Protein AF-A0A352AK35-F1 (afdb_monomer)

Foldseek 3Di:
DDPVVVVVLLVLLVLLVVLLVVVVWDWADDPPFSWIWIDDPHDIWIFHADDPPVRDTAIPDPDPDPVRVVSVVSSVVSVVVVVVVCVVPPPDDDPVVQLQFQKWKWKADPVRDIDTDDTHNDNVVSVVVVVVVCVVCVVIDIDIDGHNRPD

pLDDT: mean 83.66, std 13.96, range [41.22, 95.62]

Mean predicted aligned error: 14.72 Å

Secondary structure (DSSP, 8-state):
--HHHHHHHHHHHHHHHHHHHHTT-EEEEPTTSSEEEEEETTEEEEEEEE-TTT-EEEEES----HHHHHHHHHHHHHHHHHHHHHHHT-SS---TTGGG--EEEEEE-TTS-EEEEEEESSHHHHHHHHHHHHHH-TTSEEEEEE-SS--

Sequence (151 aa):
MKHSHWLRLTQEGENLCLVLREQGYQCFKQVRRLSWKVSKHGDSYLLTYLPAPISSWTVLPNNASPAREQILSLVSNALKKEELGTLRSSSAIQPRDELTRPWVIVRLLSDARRYTVARFYNRQDAHDHKRVLSRFMPAAEFEVVFDPWGD

Nearest PDB structures (foldseek):
  1hqz-assembly7_7  TM=4.402E-01  e=2.268E+00  Saccharomyces cerevisiae
  7lgm-assembly1_B  TM=2.779E-01  e=3.035E+00  Acinetobacter baylyi ADP1
  7lgn-assembly1_A  TM=2.992E-01  e=4.563E+00  Tatumella morbirosei
  2aoa-assembly3_B  TM=3.887E-01  e=4.837E+00  Homo sapiens

Solvent-accessible surface area (backbone atoms only — not comparable to full-atom values): 8790 Å² total; per-residue (Å²): 133,58,69,70,59,53,52,51,52,46,51,53,52,50,52,50,40,51,59,40,39,77,72,65,34,46,68,45,79,43,85,99,49,68,34,29,43,37,33,47,99,86,48,73,35,36,42,32,62,42,62,83,91,72,63,40,78,47,64,36,75,90,61,95,44,71,71,53,52,49,52,51,52,52,47,54,50,50,53,52,48,51,55,53,47,55,64,72,50,67,76,86,71,70,62,76,70,53,59,64,18,27,24,30,35,33,36,58,45,99,80,83,46,69,48,80,75,49,69,22,72,47,66,64,63,41,52,57,49,46,55,53,49,41,69,78,36,71,90,53,49,74,47,82,43,84,46,63,75,68,134

Radius of gyration: 22.18 Å; Cα contacts (8 Å, |Δi|>4): 189; chains: 1; bounding box: 50×25×59 Å

Structure (mmCIF, N/CA/C/O backbone):
data_AF-A0A352AK35-F1
#
_entry.id   AF-A0A352AK35-F1
#
loop_
_atom_site.group_PDB
_atom_site.id
_atom_site.type_symbol
_atom_site.label_atom_id
_atom_site.label_alt_id
_atom_site.label_comp_id
_atom_site.label_asym_id
_atom_site.label_entity_id
_atom_site.label_seq_id
_atom_site.pdbx_PDB_ins_code
_atom_site.Cartn_x
_atom_site.Cartn_y
_atom_site.Cartn_z
_atom_site.occupancy
_atom_site.B_iso_or_equiv
_atom_site.auth_seq_id
_atom_site.auth_comp_id
_atom_site.auth_asym_id
_atom_site.auth_atom_id
_atom_site.pdbx_PDB_model_num
ATOM 1 N N . MET A 1 1 ? 11.165 -3.567 6.710 1.00 71.19 1 MET A N 1
ATOM 2 C CA . MET A 1 1 ? 10.360 -2.786 5.739 1.00 71.19 1 MET A CA 1
ATOM 3 C C . MET A 1 1 ? 11.177 -1.569 5.313 1.00 71.19 1 MET A C 1
ATOM 5 O O . MET A 1 1 ? 11.764 -0.950 6.189 1.00 71.19 1 MET A O 1
ATOM 9 N N . LYS A 1 2 ? 11.272 -1.248 4.012 1.00 81.69 2 LYS A N 1
ATOM 10 C CA . LYS A 1 2 ? 11.992 -0.046 3.534 1.00 81.69 2 LYS A CA 1
ATOM 11 C C . LYS A 1 2 ? 11.283 1.237 4.007 1.00 81.69 2 LYS A C 1
ATOM 13 O O . LYS A 1 2 ? 10.058 1.243 4.107 1.00 81.69 2 LYS A O 1
ATOM 18 N N . HIS A 1 3 ? 12.025 2.321 4.252 1.00 75.44 3 HIS A N 1
ATOM 19 C CA . HIS A 1 3 ? 11.460 3.596 4.725 1.00 75.44 3 HIS A CA 1
ATOM 20 C C . HIS A 1 3 ? 10.433 4.196 3.748 1.00 75.44 3 HIS A 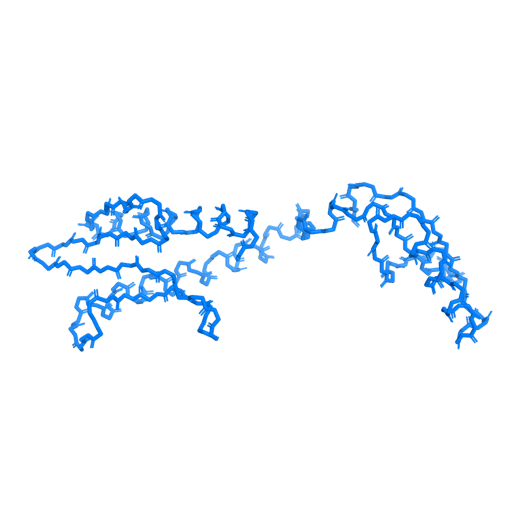C 1
ATOM 22 O O . HIS A 1 3 ? 9.349 4.596 4.162 1.00 75.44 3 HIS A O 1
ATOM 28 N N . SER A 1 4 ? 10.720 4.159 2.443 1.00 75.19 4 SER A N 1
ATOM 29 C CA . SER A 1 4 ? 9.786 4.592 1.392 1.00 75.19 4 SER A CA 1
ATOM 30 C C . SER A 1 4 ? 8.465 3.818 1.421 1.00 75.19 4 SER A C 1
ATOM 32 O O . SER A 1 4 ? 7.393 4.404 1.301 1.00 75.19 4 SER A O 1
ATOM 34 N N . HIS A 1 5 ? 8.534 2.505 1.648 1.00 81.31 5 HIS A N 1
ATOM 35 C CA . HIS A 1 5 ? 7.355 1.654 1.773 1.00 81.31 5 HIS A CA 1
ATOM 36 C C . HIS A 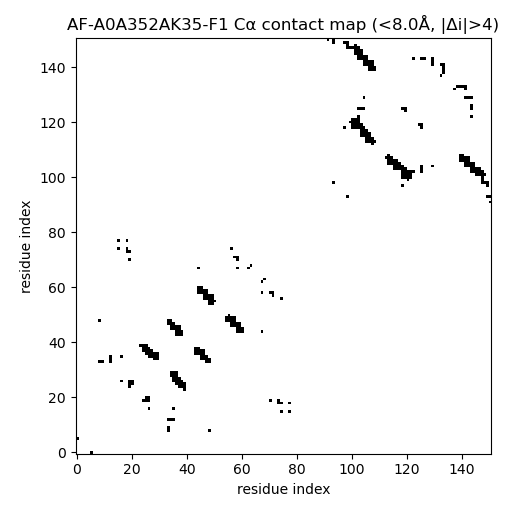1 5 ? 6.526 2.006 3.014 1.00 81.31 5 HIS A C 1
ATOM 38 O O . HIS A 1 5 ? 5.302 2.046 2.947 1.00 81.31 5 HIS A O 1
ATOM 44 N N . TRP A 1 6 ? 7.185 2.311 4.133 1.00 84.19 6 TRP A N 1
ATOM 45 C CA . TRP A 1 6 ? 6.509 2.751 5.352 1.00 84.19 6 TRP A CA 1
ATOM 46 C C . TRP A 1 6 ? 5.790 4.095 5.166 1.00 84.19 6 TRP A C 1
ATOM 48 O O . TRP A 1 6 ? 4.651 4.239 5.606 1.00 84.19 6 TRP A O 1
ATOM 58 N N . LEU A 1 7 ? 6.408 5.058 4.472 1.00 84.81 7 LEU A N 1
ATOM 59 C CA . LEU A 1 7 ? 5.772 6.341 4.145 1.00 84.81 7 LEU A CA 1
ATOM 60 C C . LEU A 1 7 ? 4.548 6.156 3.240 1.00 84.81 7 LEU A C 1
ATOM 62 O O . LEU A 1 7 ? 3.499 6.727 3.523 1.00 84.81 7 LEU A O 1
ATOM 66 N N . ARG A 1 8 ? 4.658 5.311 2.204 1.00 86.38 8 ARG A N 1
ATOM 67 C CA . ARG A 1 8 ? 3.538 4.980 1.308 1.00 86.38 8 ARG A CA 1
ATOM 68 C C . ARG A 1 8 ? 2.353 4.412 2.084 1.00 86.38 8 ARG A C 1
ATOM 70 O O . ARG A 1 8 ? 1.256 4.943 1.985 1.00 86.38 8 ARG A O 1
ATOM 77 N N . LEU A 1 9 ? 2.591 3.388 2.905 1.00 88.75 9 LEU A N 1
ATOM 78 C CA . LEU A 1 9 ? 1.544 2.784 3.735 1.00 88.75 9 LEU A CA 1
ATOM 79 C C . LEU A 1 9 ? 0.989 3.761 4.771 1.00 88.75 9 LE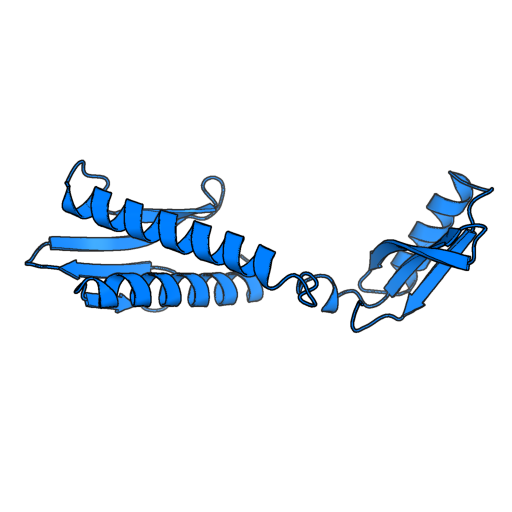U A C 1
ATOM 81 O O . LEU A 1 9 ? -0.176 3.691 5.139 1.00 88.75 9 LEU A O 1
ATOM 85 N N . THR A 1 10 ? 1.808 4.694 5.251 1.00 88.81 10 THR A N 1
ATOM 86 C CA . THR A 1 10 ? 1.313 5.742 6.141 1.00 88.81 10 THR A CA 1
ATOM 87 C C . THR A 1 10 ? 0.301 6.626 5.419 1.00 88.81 10 THR A C 1
ATOM 89 O O . THR A 1 10 ? -0.764 6.874 5.974 1.00 88.81 10 THR A O 1
ATOM 92 N N . GLN A 1 11 ? 0.604 7.056 4.192 1.00 87.88 11 GLN A N 1
ATOM 93 C CA . GLN A 1 11 ? -0.316 7.853 3.379 1.00 87.88 11 GLN A CA 1
ATOM 94 C C . GLN A 1 11 ? -1.593 7.077 3.031 1.00 87.88 11 GLN A C 1
ATOM 96 O O . GLN A 1 11 ? -2.687 7.609 3.180 1.00 87.88 11 GLN A O 1
ATOM 101 N N . GLU A 1 12 ? -1.455 5.812 2.634 1.00 90.06 12 GLU A N 1
ATOM 102 C CA . GLU A 1 12 ? -2.577 4.916 2.329 1.00 90.06 12 GLU A CA 1
ATOM 103 C C . GLU A 1 12 ? -3.517 4.775 3.542 1.00 90.06 12 GLU A C 1
ATOM 105 O O . GLU A 1 12 ? -4.726 4.959 3.427 1.00 90.06 12 GLU A O 1
ATOM 110 N N . GLY A 1 13 ? -2.967 4.571 4.745 1.00 91.12 13 GLY A N 1
ATOM 111 C CA . GLY A 1 13 ? -3.750 4.511 5.984 1.00 91.12 13 GLY A CA 1
ATOM 112 C C . GLY A 1 13 ? -4.467 5.821 6.337 1.00 91.12 13 GLY A C 1
ATOM 113 O O . GLY A 1 13 ? -5.605 5.787 6.811 1.00 91.12 13 GLY A O 1
ATOM 114 N N . GLU A 1 14 ? -3.849 6.981 6.080 1.00 91.69 14 GLU A N 1
ATOM 115 C CA . GLU A 1 14 ? -4.517 8.282 6.247 1.00 91.69 14 GLU A CA 1
ATOM 116 C C . GLU A 1 14 ? -5.670 8.462 5.248 1.00 91.69 14 GLU A C 1
ATOM 118 O O . GLU A 1 14 ? -6.746 8.914 5.644 1.00 91.69 14 GLU A O 1
ATOM 123 N N . ASN A 1 15 ? -5.490 8.059 3.985 1.00 91.56 15 ASN A N 1
ATOM 124 C CA . ASN A 1 15 ? -6.538 8.115 2.962 1.00 91.56 15 ASN A CA 1
ATOM 125 C C . ASN A 1 15 ? -7.736 7.234 3.347 1.00 91.56 15 ASN A C 1
ATOM 127 O O . ASN A 1 15 ? -8.883 7.680 3.286 1.00 91.56 15 ASN A O 1
ATOM 131 N N . LEU A 1 16 ? -7.481 6.016 3.837 1.00 93.06 16 LEU A N 1
ATOM 132 C CA . LEU A 1 16 ? -8.529 5.147 4.377 1.00 93.06 16 L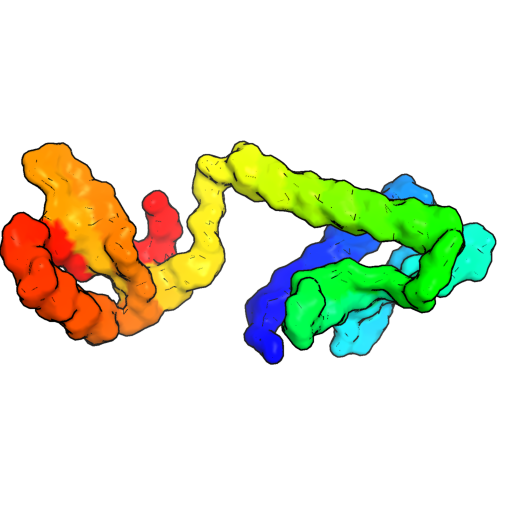EU A CA 1
ATOM 133 C C . LEU A 1 16 ? -9.275 5.813 5.541 1.00 93.06 16 LEU A C 1
ATOM 135 O O . LEU A 1 16 ? -10.501 5.743 5.619 1.00 93.06 16 LEU A O 1
ATOM 139 N N . CYS A 1 17 ? -8.560 6.506 6.429 1.00 93.12 17 CYS A N 1
ATOM 140 C CA . CYS A 1 17 ? -9.186 7.244 7.522 1.00 93.12 17 CYS A CA 1
ATOM 141 C C . CYS A 1 17 ? -10.034 8.427 7.039 1.00 93.12 17 CYS A C 1
ATOM 143 O O . CYS A 1 17 ? -11.041 8.725 7.673 1.00 93.12 17 CYS A O 1
ATOM 145 N N . LEU A 1 18 ? -9.672 9.097 5.941 1.00 92.88 18 LEU A N 1
ATOM 146 C CA . LEU A 1 18 ? -10.513 10.144 5.348 1.00 92.88 18 LEU A CA 1
ATOM 147 C C . LEU A 1 18 ? -11.848 9.571 4.864 1.00 92.88 18 LEU A C 1
ATOM 149 O O . LEU A 1 18 ? -12.893 10.081 5.260 1.00 92.88 18 LEU A O 1
ATOM 153 N N . VAL A 1 19 ? -11.820 8.457 4.126 1.00 93.50 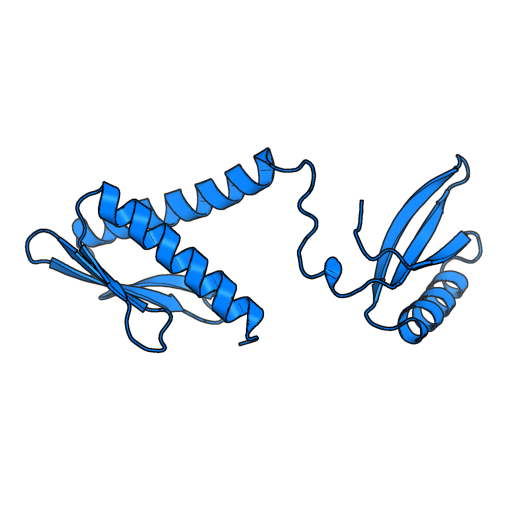19 VAL A N 1
ATOM 154 C CA . VAL A 1 19 ? -13.038 7.765 3.665 1.00 93.50 19 VAL A CA 1
ATOM 155 C C . VAL A 1 19 ? -13.913 7.341 4.847 1.00 93.50 19 VAL A C 1
ATOM 157 O O . VAL A 1 19 ? -15.131 7.502 4.829 1.00 93.50 19 VAL A O 1
ATOM 160 N N . LEU A 1 20 ? -13.306 6.826 5.916 1.00 93.06 20 LEU A N 1
ATOM 161 C CA . LEU A 1 20 ? -14.045 6.451 7.120 1.00 93.06 20 LEU A CA 1
ATOM 162 C C . LEU A 1 20 ? -14.636 7.679 7.834 1.00 93.06 20 LEU A C 1
ATOM 164 O O . LEU A 1 20 ? -15.779 7.633 8.286 1.00 93.06 20 LEU A O 1
ATOM 168 N N . ARG A 1 21 ? -13.922 8.806 7.895 1.00 93.69 21 ARG A N 1
ATOM 169 C CA . ARG A 1 21 ? -14.448 10.052 8.479 1.00 93.69 21 ARG A CA 1
ATOM 170 C C . ARG A 1 21 ? -15.642 10.607 7.708 1.00 93.69 21 ARG A C 1
ATOM 172 O O . ARG A 1 21 ? -16.592 11.050 8.346 1.00 93.69 21 ARG A O 1
ATOM 179 N N . GLU A 1 22 ? -15.646 10.519 6.378 1.00 92.94 22 GLU A N 1
ATOM 180 C CA . GLU A 1 22 ? -16.810 10.886 5.550 1.00 92.94 22 GLU A CA 1
ATOM 181 C C . GLU A 1 22 ? -18.055 10.065 5.914 1.00 92.94 22 GLU A C 1
ATOM 183 O O . GLU A 1 22 ? -19.174 10.567 5.887 1.00 92.94 22 GLU A O 1
ATOM 188 N N . GLN A 1 23 ? -17.859 8.811 6.325 1.00 91.44 23 GLN A N 1
ATOM 189 C CA . GLN A 1 23 ? -18.922 7.920 6.793 1.00 91.44 23 GLN A CA 1
ATOM 190 C C . GLN A 1 23 ? -19.238 8.089 8.293 1.00 91.44 23 GLN A C 1
ATOM 192 O O . GLN A 1 23 ? -19.956 7.269 8.874 1.00 91.44 23 GLN A O 1
ATOM 197 N N . GLY A 1 24 ? -18.706 9.128 8.944 1.00 91.88 24 GLY A N 1
ATOM 198 C CA . GLY A 1 24 ? -18.965 9.466 10.345 1.00 91.88 24 GLY A CA 1
ATOM 199 C C . GLY A 1 24 ? -18.157 8.664 11.369 1.00 91.88 24 GLY A C 1
ATOM 200 O O . GLY A 1 24 ? -18.529 8.633 12.542 1.00 91.88 24 GLY A O 1
ATOM 201 N N . TYR A 1 25 ? -17.077 7.990 10.962 1.00 94.44 25 TYR A N 1
ATOM 202 C CA . TYR A 1 25 ? -16.165 7.330 11.900 1.00 94.44 25 TYR A CA 1
ATOM 203 C C . TYR A 1 25 ? -15.128 8.315 12.456 1.00 94.44 25 TYR A C 1
ATOM 205 O O . TYR A 1 25 ? -14.625 9.196 11.761 1.00 94.44 25 TYR A O 1
ATOM 213 N N . GLN A 1 26 ? -14.745 8.128 13.715 1.00 93.56 26 GLN A N 1
ATOM 214 C CA . GLN A 1 26 ? -13.616 8.823 14.325 1.00 93.56 26 GLN A CA 1
ATOM 215 C C . GLN A 1 26 ? -12.353 7.976 14.173 1.00 93.56 26 GLN A C 1
ATOM 217 O O . GLN A 1 26 ? -12.344 6.808 14.557 1.00 93.56 26 GLN A O 1
ATOM 222 N N . CYS A 1 27 ? -11.282 8.561 13.636 1.00 94.44 27 CYS A N 1
ATOM 223 C CA . CYS A 1 27 ? -10.024 7.859 13.379 1.00 94.44 27 CYS A CA 1
ATOM 224 C C . CYS A 1 27 ? -8.859 8.518 14.122 1.00 94.44 27 CYS A C 1
ATOM 226 O O . CYS A 1 27 ? -8.548 9.686 13.864 1.00 94.44 27 CYS A O 1
ATOM 228 N N . PHE A 1 28 ? -8.175 7.748 14.971 1.00 93.06 28 PHE A N 1
ATOM 229 C CA . PHE A 1 28 ? -7.016 8.176 15.755 1.00 93.06 28 PHE A CA 1
ATOM 230 C C . PHE A 1 28 ? -5.787 7.340 15.411 1.00 93.06 28 PHE A C 1
ATOM 232 O O . PHE A 1 28 ? -5.766 6.126 15.621 1.00 93.06 28 PHE A O 1
ATOM 239 N N . LYS A 1 29 ? -4.740 7.993 14.907 1.00 92.31 29 LYS A N 1
ATOM 240 C CA . LYS A 1 29 ? -3.478 7.337 14.560 1.00 92.31 29 LYS A CA 1
ATOM 241 C C . LYS A 1 29 ? -2.733 6.868 15.805 1.00 92.31 29 LYS A C 1
ATOM 243 O O . LYS A 1 29 ? -2.599 7.616 16.772 1.00 92.31 29 LYS A O 1
ATOM 248 N N . GLN A 1 30 ? -2.188 5.656 15.762 1.00 91.12 30 GLN A N 1
ATOM 249 C CA . GLN A 1 30 ? -1.293 5.164 16.803 1.00 91.12 30 GLN A CA 1
ATOM 250 C C . GLN A 1 30 ? 0.152 5.598 16.543 1.00 91.12 30 GLN A C 1
ATOM 252 O O . GLN A 1 30 ? 0.662 5.559 15.422 1.00 91.12 30 GLN A O 1
ATOM 257 N N . VAL A 1 31 ? 0.841 5.995 17.609 1.00 86.06 31 VAL A N 1
ATOM 258 C CA . VAL A 1 31 ? 2.227 6.465 17.538 1.00 86.06 31 VAL A CA 1
ATOM 259 C C . VAL A 1 31 ? 3.139 5.345 17.027 1.00 86.06 31 VAL A C 1
ATOM 261 O O . VAL A 1 31 ? 3.112 4.231 17.547 1.00 86.06 31 VAL A O 1
ATOM 264 N N . ARG A 1 32 ? 3.970 5.653 16.018 1.00 82.44 32 ARG A N 1
ATOM 265 C CA . ARG A 1 32 ? 4.980 4.745 15.429 1.00 82.44 32 ARG A CA 1
ATOM 266 C C . ARG A 1 32 ? 4.426 3.410 14.901 1.00 82.44 32 ARG A C 1
ATOM 268 O O . ARG A 1 32 ? 5.177 2.446 14.772 1.00 82.44 32 ARG A O 1
ATOM 275 N N . ARG A 1 33 ? 3.134 3.336 14.573 1.00 87.62 33 ARG A N 1
ATOM 276 C CA . ARG A 1 33 ? 2.496 2.135 14.018 1.00 87.62 33 ARG A CA 1
ATOM 277 C C . ARG A 1 33 ? 1.711 2.470 12.758 1.00 87.62 33 ARG A C 1
ATOM 279 O O . ARG A 1 33 ? 1.197 3.575 12.618 1.00 87.62 33 ARG A O 1
ATOM 286 N N . LEU A 1 34 ? 1.596 1.492 11.863 1.00 91.00 34 LEU A N 1
ATOM 287 C CA . LEU A 1 34 ? 0.674 1.537 10.725 1.00 91.00 34 LEU A CA 1
ATOM 288 C C . LEU A 1 34 ? -0.706 1.065 11.188 1.00 91.00 34 LEU A C 1
ATOM 290 O O . LEU A 1 34 ? -1.244 0.076 10.689 1.00 91.00 34 LEU A O 1
ATOM 294 N N . SER A 1 35 ? -1.226 1.741 12.211 1.00 93.62 35 SER A N 1
ATOM 295 C CA . SER A 1 35 ? -2.451 1.354 12.894 1.00 93.62 35 SER A CA 1
ATOM 296 C C . SER A 1 35 ? -3.239 2.590 13.328 1.00 93.62 35 SER A C 1
ATOM 298 O O . SER A 1 35 ? -2.676 3.534 13.885 1.00 93.62 35 SER A O 1
ATOM 300 N N . TRP A 1 36 ? -4.550 2.568 13.107 1.00 95.38 36 TRP A N 1
ATOM 301 C CA . TRP A 1 36 ? -5.486 3.622 13.480 1.00 95.38 36 TRP A CA 1
ATOM 302 C C . TRP A 1 36 ? -6.639 3.007 14.262 1.00 95.38 36 TRP A C 1
ATOM 304 O O . TRP A 1 36 ? -7.231 2.009 13.852 1.00 95.38 36 TRP A O 1
ATOM 314 N N . LYS A 1 37 ? -6.973 3.615 15.397 1.00 94.50 37 LYS A N 1
ATOM 315 C CA . LYS A 1 37 ? -8.200 3.308 16.125 1.00 94.50 37 LYS A CA 1
ATOM 316 C C . LYS A 1 37 ? -9.358 3.967 15.387 1.00 94.50 37 LYS A C 1
ATOM 318 O O . LYS A 1 37 ? -9.322 5.174 15.165 1.00 94.50 37 LYS A O 1
ATOM 323 N N . VAL A 1 38 ? -10.356 3.180 15.017 1.00 94.75 38 VAL A N 1
ATOM 324 C CA . VAL A 1 38 ? -11.547 3.609 14.284 1.00 94.75 38 VAL A CA 1
ATOM 325 C C . VAL A 1 38 ? -12.754 3.348 15.170 1.00 94.75 38 VAL A C 1
ATOM 327 O O . VAL A 1 38 ? -12.985 2.206 15.551 1.00 94.75 38 VAL A O 1
ATOM 330 N N . SER A 1 39 ? -13.522 4.377 15.510 1.00 92.69 39 SER A N 1
ATOM 331 C CA . SER A 1 39 ? -14.693 4.226 16.375 1.00 92.69 39 SER A CA 1
ATOM 332 C C . SER A 1 39 ? -15.924 4.935 15.837 1.00 92.69 39 SER A C 1
ATOM 334 O O . SER A 1 39 ? -15.822 6.019 15.265 1.00 92.69 39 SER A O 1
ATOM 336 N N . LYS A 1 40 ? -17.097 4.330 16.037 1.00 91.25 40 LYS A N 1
ATOM 337 C CA . LYS A 1 40 ? -18.393 4.895 15.646 1.00 91.25 40 LYS A CA 1
ATOM 338 C C . LYS A 1 40 ? -19.501 4.306 16.520 1.00 91.25 40 LYS A C 1
ATOM 340 O O . LYS A 1 40 ? -19.525 3.104 16.740 1.00 91.25 40 LYS A O 1
ATOM 345 N N . HIS A 1 41 ? -20.390 5.160 17.035 1.00 84.94 41 HIS A N 1
ATOM 346 C CA . HIS A 1 41 ? -21.530 4.777 17.891 1.00 84.94 41 HIS A CA 1
ATOM 347 C C . HIS A 1 41 ? -21.185 3.842 19.074 1.00 84.94 41 HIS A C 1
ATOM 349 O O . HIS A 1 41 ? -21.994 3.008 19.457 1.00 84.94 41 HIS A O 1
ATOM 355 N N . GLY A 1 42 ? -19.994 3.987 19.666 1.00 81.81 42 GLY A N 1
ATOM 356 C CA . GLY A 1 42 ? -19.549 3.181 20.814 1.00 81.81 42 GLY A CA 1
ATOM 357 C C . GLY A 1 42 ? -18.720 1.945 20.451 1.00 81.81 42 GLY A C 1
ATOM 358 O O . GLY A 1 42 ? -17.953 1.477 21.290 1.00 81.81 42 GLY A O 1
ATOM 359 N N . ASP A 1 43 ? -18.764 1.489 19.198 1.00 85.75 43 ASP A N 1
ATOM 360 C CA . ASP A 1 43 ? -17.893 0.415 18.725 1.00 85.75 43 ASP A CA 1
ATOM 361 C C . ASP A 1 43 ? -16.502 0.952 18.390 1.00 85.75 43 ASP A C 1
ATOM 363 O O . ASP A 1 43 ? -16.356 2.012 17.775 1.00 85.75 43 ASP A O 1
ATOM 367 N N . SER A 1 44 ? -15.465 0.203 18.768 1.00 90.69 44 SER A N 1
ATOM 368 C CA . SER A 1 44 ? -14.067 0.549 18.516 1.00 90.69 44 SER A CA 1
ATOM 369 C C . SER A 1 44 ? -13.337 -0.599 17.834 1.00 90.69 44 SER A C 1
ATOM 371 O O . SER A 1 44 ? -13.237 -1.699 18.370 1.00 90.69 44 SER A O 1
ATOM 373 N N . TYR A 1 45 ? -12.721 -0.285 16.703 1.00 93.56 45 TYR A N 1
ATOM 374 C CA . TYR A 1 45 ? -11.929 -1.182 15.881 1.00 93.56 45 TYR A CA 1
ATOM 375 C C . TYR A 1 45 ? -10.511 -0.640 15.693 1.00 93.56 45 TYR A C 1
ATOM 377 O O . TYR A 1 45 ? -10.229 0.538 15.924 1.00 93.56 45 TYR A O 1
ATOM 385 N N . LEU A 1 46 ? -9.602 -1.505 15.261 1.00 93.50 46 LEU A N 1
ATOM 386 C CA . LEU A 1 46 ? -8.241 -1.147 14.894 1.00 93.50 46 LEU A CA 1
ATOM 387 C C . LEU A 1 46 ? -8.014 -1.485 13.422 1.00 93.50 46 LEU A C 1
ATOM 389 O O . LEU A 1 46 ? -7.932 -2.657 13.062 1.00 93.50 46 LEU A O 1
ATOM 393 N N . LEU A 1 47 ? -7.895 -0.457 12.587 1.00 94.56 47 LEU A N 1
ATOM 394 C CA . LEU A 1 47 ? -7.422 -0.578 11.213 1.00 94.56 47 LEU A CA 1
ATOM 395 C C . LEU A 1 47 ? -5.899 -0.697 11.250 1.00 94.56 47 LEU A C 1
ATOM 397 O O . LEU A 1 47 ? -5.233 0.204 11.753 1.00 94.56 47 LEU A O 1
ATOM 401 N N . THR A 1 48 ? -5.332 -1.789 10.750 1.00 94.62 48 THR A N 1
ATOM 402 C CA . THR A 1 48 ? -3.883 -2.015 10.775 1.00 94.62 48 THR A CA 1
ATOM 403 C C . THR A 1 48 ? -3.397 -2.688 9.506 1.00 94.62 48 THR A C 1
ATOM 405 O O . THR A 1 48 ? -4.089 -3.531 8.940 1.00 94.62 48 THR A O 1
ATOM 408 N N . TYR A 1 49 ? -2.185 -2.348 9.080 1.00 90.75 49 TYR A N 1
ATOM 409 C CA . TYR A 1 49 ? -1.520 -3.048 7.988 1.00 90.75 49 TYR A CA 1
ATOM 410 C C . TYR A 1 49 ? -0.798 -4.289 8.518 1.00 90.75 49 TYR A C 1
ATOM 412 O O . TYR A 1 49 ? 0.004 -4.187 9.453 1.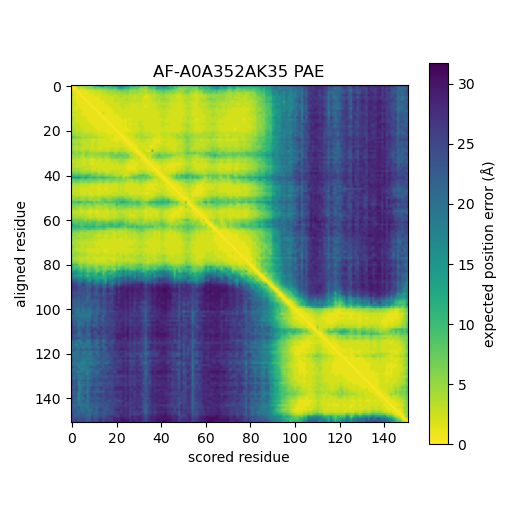00 90.75 49 TYR A O 1
ATOM 420 N N . LEU A 1 50 ? -1.059 -5.453 7.923 1.00 85.88 50 LEU A N 1
ATOM 421 C CA . LEU A 1 50 ? -0.317 -6.678 8.205 1.00 85.88 50 LEU A CA 1
ATOM 422 C C . LEU A 1 50 ? 0.804 -6.852 7.173 1.00 85.88 50 LEU A C 1
ATOM 424 O O . LEU A 1 50 ? 0.541 -6.786 5.971 1.00 85.88 50 LEU A O 1
ATOM 428 N N . PRO A 1 51 ? 2.060 -7.076 7.603 1.00 80.44 51 PRO A N 1
ATOM 429 C CA . PRO A 1 51 ? 3.157 -7.354 6.684 1.00 80.44 51 PRO A CA 1
ATOM 430 C C . PRO A 1 51 ? 2.977 -8.722 6.000 1.00 80.44 51 PRO A C 1
ATOM 432 O O . PRO A 1 51 ? 1.981 -9.421 6.199 1.00 80.44 51 PRO A O 1
ATOM 435 N N . ALA A 1 52 ? 3.953 -9.106 5.177 1.00 71.56 52 ALA A N 1
ATOM 436 C CA . ALA A 1 52 ? 3.977 -10.417 4.537 1.00 71.56 52 ALA A CA 1
ATOM 437 C C . ALA A 1 52 ? 3.717 -11.556 5.555 1.00 71.56 52 ALA A C 1
ATOM 439 O O . ALA A 1 52 ? 4.221 -11.481 6.680 1.00 71.56 52 ALA A O 1
ATOM 440 N N . PRO A 1 53 ? 2.946 -12.596 5.181 1.00 71.25 53 PRO A N 1
ATOM 441 C CA . PRO A 1 53 ? 2.476 -12.897 3.822 1.00 71.25 53 PRO A CA 1
ATOM 442 C C . PRO A 1 53 ? 1.187 -12.173 3.405 1.00 71.25 53 PRO A C 1
ATOM 444 O O . PRO A 1 53 ? 0.879 -12.142 2.221 1.00 71.25 53 PRO A O 1
ATOM 447 N N . ILE A 1 54 ? 0.451 -11.576 4.346 1.00 74.56 54 ILE A N 1
ATOM 448 C CA . ILE A 1 54 ? -0.882 -11.013 4.085 1.00 74.56 54 ILE A CA 1
ATOM 449 C C . ILE A 1 54 ? -0.785 -9.715 3.274 1.00 74.56 54 ILE A C 1
ATOM 451 O O . ILE A 1 54 ? -1.553 -9.523 2.339 1.00 74.56 54 ILE A O 1
ATOM 455 N N . SER A 1 55 ? 0.188 -8.855 3.601 1.00 81.19 55 SER A N 1
ATOM 456 C CA . SER A 1 55 ? 0.483 -7.606 2.874 1.00 81.19 55 SER A CA 1
ATOM 457 C C . SER A 1 55 ? -0.756 -6.744 2.589 1.00 81.19 55 SER A C 1
ATOM 459 O O . SER A 1 55 ? -0.889 -6.181 1.505 1.00 81.19 55 SER A O 1
ATOM 461 N N . SER A 1 56 ? -1.677 -6.657 3.551 1.00 87.25 56 SER A N 1
ATOM 462 C CA . SER A 1 56 ? -2.958 -5.971 3.375 1.00 87.25 56 SER A CA 1
ATOM 463 C C . SER A 1 56 ? -3.397 -5.240 4.640 1.00 87.25 56 SER A C 1
ATOM 465 O O . SER A 1 56 ? -3.001 -5.575 5.763 1.00 87.25 56 SER A O 1
ATOM 467 N N . TRP A 1 57 ? -4.270 -4.250 4.459 1.00 89.94 57 TRP A N 1
ATOM 468 C CA . TRP A 1 57 ? -5.025 -3.663 5.560 1.00 89.94 57 TRP A CA 1
ATOM 469 C C . TRP A 1 57 ? -6.054 -4.650 6.096 1.00 89.94 57 TRP A C 1
ATOM 471 O O . TRP A 1 57 ? -6.707 -5.370 5.341 1.00 89.94 57 TRP A O 1
ATOM 481 N N . THR A 1 58 ? -6.208 -4.663 7.413 1.00 91.69 58 THR A N 1
ATOM 482 C CA . THR A 1 58 ? -7.219 -5.445 8.116 1.00 91.69 58 THR A CA 1
ATOM 483 C C . THR A 1 58 ? -7.819 -4.643 9.261 1.00 91.69 58 THR A C 1
ATOM 485 O O . THR A 1 58 ? -7.261 -3.635 9.699 1.00 91.69 58 THR A O 1
ATOM 488 N N . VAL A 1 59 ? -8.950 -5.121 9.768 1.00 93.19 59 VAL A N 1
ATOM 489 C CA . VAL A 1 59 ? -9.690 -4.510 10.871 1.00 93.19 59 VAL A CA 1
ATOM 490 C C . VAL A 1 59 ? -9.826 -5.525 12.000 1.00 93.19 59 VAL A C 1
ATOM 492 O O . VAL A 1 59 ? -10.339 -6.630 11.792 1.00 93.19 59 VAL A O 1
ATOM 495 N N . LEU A 1 60 ? -9.371 -5.139 13.192 1.00 90.12 60 LEU A N 1
ATOM 496 C CA . LEU A 1 60 ? -9.438 -5.929 14.422 1.00 90.12 60 LEU A CA 1
ATOM 497 C C . LEU A 1 60 ? -10.461 -5.328 15.409 1.00 90.12 60 LEU A C 1
ATOM 499 O O . LEU A 1 60 ? -10.622 -4.107 15.416 1.00 90.12 60 LEU A O 1
ATOM 503 N N . PRO A 1 61 ? -11.106 -6.132 16.276 1.00 87.31 61 PRO A N 1
ATOM 504 C CA . PRO A 1 61 ? -11.022 -7.596 16.351 1.00 87.31 61 PRO A CA 1
ATOM 505 C C . PRO A 1 61 ? -11.704 -8.281 15.157 1.00 87.31 61 PRO A C 1
ATOM 507 O O . PRO A 1 61 ? -12.587 -7.706 14.534 1.00 87.31 61 PRO A O 1
ATOM 510 N N . ASN A 1 62 ? -11.289 -9.508 14.824 1.00 83.56 62 ASN A N 1
ATOM 511 C CA . ASN A 1 62 ? -11.882 -10.296 13.737 1.00 83.56 62 ASN A CA 1
ATOM 512 C C . ASN A 1 62 ? -13.222 -10.908 14.180 1.00 83.56 62 ASN A C 1
ATOM 514 O O . ASN A 1 62 ? -13.309 -12.106 14.433 1.00 83.56 62 ASN A O 1
ATOM 518 N N . ASN A 1 63 ? -14.239 -10.067 14.353 1.00 85.44 63 ASN A N 1
ATOM 519 C CA . ASN A 1 63 ? -15.602 -10.487 14.661 1.00 85.44 63 ASN A CA 1
ATOM 520 C C . ASN A 1 63 ? -16.489 -10.449 13.404 1.00 85.44 63 ASN A C 1
ATOM 522 O O . ASN A 1 63 ? -16.166 -9.801 12.406 1.00 85.44 63 ASN A O 1
ATOM 526 N N . ALA A 1 64 ? -17.617 -11.154 13.455 1.00 83.62 64 ALA A N 1
ATOM 527 C CA . ALA A 1 64 ? -18.642 -11.138 12.408 1.00 83.62 64 ALA A CA 1
ATOM 528 C C . ALA A 1 64 ? -19.649 -9.988 12.618 1.00 83.62 64 ALA A C 1
ATOM 530 O O . ALA A 1 64 ? -20.843 -10.151 12.387 1.00 83.62 64 ALA A O 1
ATOM 531 N N . SER A 1 65 ? -19.202 -8.843 13.157 1.00 87.75 65 SER A N 1
ATOM 532 C CA . SER A 1 65 ? -20.111 -7.719 13.380 1.00 87.75 65 SER A CA 1
ATOM 533 C C . SER A 1 65 ? -20.410 -7.010 12.052 1.00 87.75 65 SER A C 1
ATOM 535 O O . SER A 1 65 ? -19.490 -6.778 11.258 1.00 87.75 65 SER A O 1
ATOM 537 N N . PRO A 1 66 ? -21.663 -6.577 11.819 1.00 87.56 66 PRO A N 1
ATOM 538 C CA . PRO A 1 66 ? -22.014 -5.843 10.602 1.00 87.56 66 PRO A CA 1
ATOM 539 C C . PRO A 1 66 ? -21.240 -4.520 10.497 1.00 87.56 66 PRO A C 1
ATOM 541 O O . PRO A 1 66 ? -20.865 -4.090 9.409 1.00 87.56 66 PRO A O 1
ATOM 544 N N . ALA A 1 67 ? -20.916 -3.900 11.638 1.00 88.12 67 ALA A N 1
ATOM 545 C CA . ALA A 1 67 ? -20.099 -2.692 11.686 1.00 88.12 67 ALA A CA 1
ATOM 546 C C . ALA A 1 67 ? -18.667 -2.929 11.171 1.00 88.12 67 ALA A C 1
ATOM 548 O O . ALA A 1 67 ? -18.119 -2.073 10.476 1.00 88.12 67 ALA A O 1
ATOM 549 N N . ARG A 1 68 ? -18.062 -4.091 11.456 1.00 90.19 68 ARG A N 1
ATOM 550 C CA . ARG A 1 68 ? -16.745 -4.449 10.919 1.00 90.19 68 ARG A CA 1
ATOM 551 C C . ARG A 1 68 ? -16.800 -4.742 9.426 1.00 90.19 68 ARG A C 1
ATOM 553 O O . ARG A 1 68 ? -15.931 -4.269 8.694 1.00 90.19 68 ARG A O 1
ATOM 560 N N . GLU A 1 69 ? -17.792 -5.506 8.978 1.00 90.00 69 GLU A N 1
ATOM 561 C CA . GLU A 1 69 ? -17.982 -5.800 7.553 1.00 90.00 69 GLU A CA 1
ATOM 562 C C . GLU A 1 69 ? -18.152 -4.512 6.745 1.00 90.00 69 GLU A C 1
ATOM 564 O O . GLU A 1 69 ? -17.536 -4.353 5.691 1.00 90.00 69 GLU A O 1
ATOM 569 N N . GLN A 1 70 ? -18.879 -3.537 7.295 1.00 91.31 70 GLN A N 1
ATOM 570 C CA . GLN A 1 70 ? -19.003 -2.215 6.699 1.00 91.31 70 GLN A CA 1
ATOM 571 C C . GLN A 1 70 ? -17.643 -1.511 6.570 1.00 91.31 70 GLN A C 1
ATOM 573 O O . GLN A 1 70 ? -17.317 -1.035 5.482 1.00 91.31 70 GLN A O 1
ATOM 578 N N . ILE A 1 71 ? -16.810 -1.491 7.618 1.00 91.12 71 ILE A N 1
ATOM 579 C CA . ILE A 1 71 ? -15.460 -0.897 7.546 1.00 91.12 71 ILE A CA 1
ATOM 580 C C . ILE A 1 71 ? -14.607 -1.616 6.490 1.00 91.12 71 ILE A C 1
ATOM 582 O O . ILE A 1 71 ? -13.950 -0.958 5.688 1.00 91.12 71 ILE A O 1
ATOM 586 N N . LEU A 1 72 ? -14.636 -2.951 6.439 1.00 90.81 72 LEU A N 1
ATOM 587 C CA . LEU A 1 72 ? -13.895 -3.727 5.437 1.00 90.81 72 LEU A CA 1
ATOM 588 C C . LEU A 1 72 ? -14.377 -3.442 4.009 1.00 90.81 72 LEU A C 1
ATOM 590 O O . LEU A 1 72 ? -13.558 -3.318 3.095 1.00 90.81 72 LEU A O 1
ATOM 594 N N . SER A 1 73 ? -15.688 -3.294 3.810 1.00 92.31 73 SER A N 1
ATOM 595 C CA . SER A 1 73 ? -16.251 -2.929 2.508 1.00 92.31 73 SER A CA 1
ATOM 596 C C . SER A 1 73 ? -15.778 -1.539 2.065 1.00 92.31 73 SER A C 1
ATOM 598 O O . SER A 1 73 ? -15.340 -1.372 0.930 1.00 92.31 73 SER A O 1
ATOM 600 N N . LEU A 1 74 ? -15.750 -0.561 2.976 1.00 92.69 74 LEU A N 1
ATOM 601 C CA . LEU A 1 74 ? -15.253 0.788 2.701 1.00 92.69 74 LEU A CA 1
ATOM 602 C C . LEU A 1 74 ? -13.759 0.788 2.377 1.00 92.69 74 LEU A C 1
ATOM 604 O O . LEU A 1 74 ? -13.353 1.391 1.387 1.00 92.69 74 LEU A O 1
ATOM 608 N N . VAL A 1 75 ? -12.953 0.073 3.166 1.00 91.69 75 VAL A N 1
ATOM 609 C CA . VAL A 1 75 ? -11.506 -0.045 2.942 1.00 91.69 75 VAL A CA 1
ATOM 610 C C . VAL A 1 75 ? -11.218 -0.708 1.597 1.00 91.69 75 VAL A C 1
ATOM 612 O O . VAL A 1 75 ? -10.468 -0.162 0.796 1.00 91.69 75 VAL A O 1
ATOM 615 N N . SER A 1 76 ? -11.843 -1.850 1.305 1.00 89.62 76 SER A N 1
ATOM 616 C CA . SER A 1 76 ? -11.622 -2.554 0.036 1.00 89.62 76 SER A CA 1
ATOM 617 C C . SER A 1 76 ? -12.065 -1.733 -1.178 1.00 89.62 76 SER A C 1
ATOM 619 O O . SER A 1 76 ? -11.365 -1.715 -2.188 1.00 89.62 76 SER A O 1
ATOM 621 N N . ASN A 1 77 ? -13.179 -1.003 -1.082 1.00 90.00 77 ASN A N 1
ATOM 622 C CA . ASN A 1 77 ? -13.628 -0.108 -2.146 1.00 90.00 77 ASN A CA 1
ATOM 623 C C . ASN A 1 77 ? -12.692 1.091 -2.331 1.00 90.00 77 ASN A C 1
ATOM 625 O O . ASN A 1 77 ? -12.428 1.480 -3.467 1.00 90.00 77 ASN A O 1
ATOM 629 N N . ALA A 1 78 ? -12.166 1.661 -1.244 1.00 88.62 78 ALA A N 1
ATOM 630 C CA . ALA A 1 78 ? -11.201 2.754 -1.305 1.00 88.62 78 ALA A CA 1
ATOM 631 C C . ALA A 1 78 ? -9.894 2.317 -1.983 1.00 88.62 78 ALA A C 1
ATOM 633 O O . ALA A 1 78 ? -9.430 3.001 -2.893 1.00 88.62 78 ALA A O 1
ATOM 634 N N . LEU A 1 79 ? -9.369 1.141 -1.625 1.00 86.50 79 LEU A N 1
ATOM 635 C CA . LEU A 1 79 ? -8.174 0.569 -2.256 1.00 86.50 79 LEU A CA 1
ATOM 636 C C . LEU A 1 79 ? -8.402 0.302 -3.753 1.00 86.50 79 LEU A C 1
ATOM 638 O O . LEU A 1 79 ? -7.606 0.732 -4.584 1.00 86.50 79 LEU A O 1
ATOM 642 N N . LYS A 1 80 ? -9.542 -0.297 -4.126 1.00 84.75 80 LYS A N 1
ATOM 643 C CA . LYS A 1 80 ? -9.914 -0.495 -5.542 1.00 84.75 80 LYS A CA 1
ATOM 644 C C . LYS A 1 80 ? -10.052 0.823 -6.306 1.00 84.75 80 LYS A C 1
ATOM 646 O O . LYS A 1 80 ? -9.728 0.893 -7.489 1.00 84.75 80 LYS A O 1
ATOM 651 N N . LYS A 1 81 ? -10.564 1.876 -5.660 1.00 78.31 81 LYS A N 1
ATOM 652 C CA . LYS A 1 81 ? -10.706 3.206 -6.268 1.00 78.31 81 LYS A CA 1
ATOM 653 C C . LYS A 1 81 ? -9.347 3.867 -6.495 1.00 78.31 81 LYS A C 1
ATOM 655 O O . LYS A 1 81 ? -9.189 4.525 -7.517 1.00 78.31 81 LYS A O 1
ATOM 660 N N . GLU A 1 82 ? -8.377 3.682 -5.601 1.00 68.44 82 GLU A N 1
ATOM 661 C CA . GLU A 1 82 ? -6.995 4.128 -5.825 1.00 68.44 82 GLU A CA 1
ATOM 662 C C . GLU A 1 82 ? -6.329 3.363 -6.974 1.00 68.44 82 GLU A C 1
ATOM 664 O O . GLU A 1 82 ? -5.694 3.983 -7.826 1.00 68.44 82 GLU A O 1
ATOM 669 N N . GLU A 1 83 ? -6.534 2.049 -7.070 1.00 65.50 83 GLU A N 1
ATOM 670 C CA . GLU A 1 83 ? -6.058 1.246 -8.205 1.00 65.50 83 GLU A CA 1
ATOM 671 C C . GLU A 1 83 ? -6.684 1.718 -9.529 1.00 65.50 83 GLU A C 1
ATOM 673 O O . GLU A 1 83 ? -5.982 1.958 -10.512 1.00 65.50 83 GLU A O 1
ATOM 678 N N . LEU A 1 84 ? -8.001 1.949 -9.553 1.00 57.09 84 LEU A N 1
ATOM 679 C CA . LEU A 1 84 ? -8.711 2.423 -10.744 1.00 57.09 84 LEU A CA 1
ATOM 680 C C . LEU A 1 84 ? -8.397 3.892 -11.086 1.00 57.09 84 LEU A C 1
ATOM 682 O O . LEU A 1 84 ? -8.371 4.264 -12.259 1.00 57.09 84 LEU A O 1
ATOM 686 N N . GLY A 1 85 ? -8.140 4.731 -10.080 1.00 53.56 85 GLY A N 1
ATOM 687 C CA . GLY A 1 85 ? -7.673 6.108 -10.242 1.00 53.56 85 GLY A CA 1
ATOM 688 C C . GLY A 1 85 ? -6.259 6.163 -10.814 1.00 53.56 85 GLY A C 1
ATOM 689 O O . GLY A 1 85 ? -5.997 6.946 -11.722 1.00 53.56 85 GLY A O 1
ATOM 690 N N . THR A 1 86 ? -5.387 5.256 -10.371 1.00 49.81 86 THR A N 1
ATOM 691 C CA . THR A 1 86 ? -4.030 5.081 -10.905 1.00 49.81 86 THR A CA 1
ATOM 692 C C . THR A 1 86 ? -4.071 4.615 -12.365 1.00 49.81 86 THR A C 1
ATOM 694 O O . THR A 1 86 ? -3.302 5.104 -13.188 1.00 49.81 86 THR A O 1
ATOM 697 N N . LEU A 1 87 ? -5.026 3.752 -12.730 1.00 46.62 87 LEU A N 1
ATOM 698 C CA . LEU A 1 87 ? -5.254 3.355 -14.124 1.00 46.62 87 LEU A CA 1
ATOM 699 C C . LEU A 1 87 ? -5.849 4.478 -14.990 1.00 46.62 87 LEU A C 1
ATOM 701 O O . LEU A 1 87 ? -5.569 4.516 -16.182 1.00 46.62 87 LEU A O 1
ATOM 705 N N . ARG A 1 88 ? -6.642 5.407 -14.441 1.00 41.22 88 ARG A N 1
ATOM 706 C CA . ARG A 1 88 ? -7.217 6.542 -15.199 1.00 41.22 88 ARG A CA 1
ATOM 707 C C . ARG A 1 88 ? -6.301 7.765 -15.294 1.00 41.22 88 ARG A C 1
ATOM 709 O O . ARG A 1 88 ? -6.434 8.532 -16.240 1.00 41.22 88 ARG A O 1
ATOM 716 N N . SER A 1 89 ? -5.357 7.921 -14.369 1.00 42.34 89 SER A N 1
ATOM 717 C CA . SER A 1 89 ? -4.270 8.909 -14.436 1.00 42.34 89 SER A CA 1
ATOM 718 C C . SER A 1 89 ? -3.014 8.370 -15.130 1.00 42.34 89 SER A C 1
ATOM 720 O O . SER A 1 89 ? -1.949 8.968 -15.013 1.00 42.34 89 SER A O 1
ATOM 722 N N . SER A 1 90 ? -3.123 7.275 -15.887 1.00 43.75 90 SER A N 1
ATOM 723 C CA . SER A 1 90 ? -2.032 6.701 -16.686 1.00 43.75 90 SER A CA 1
ATOM 724 C C . SER A 1 90 ? -1.724 7.504 -17.964 1.00 43.75 90 SER A C 1
ATOM 726 O O . SER A 1 90 ? -1.520 6.956 -19.040 1.00 43.75 90 SER A O 1
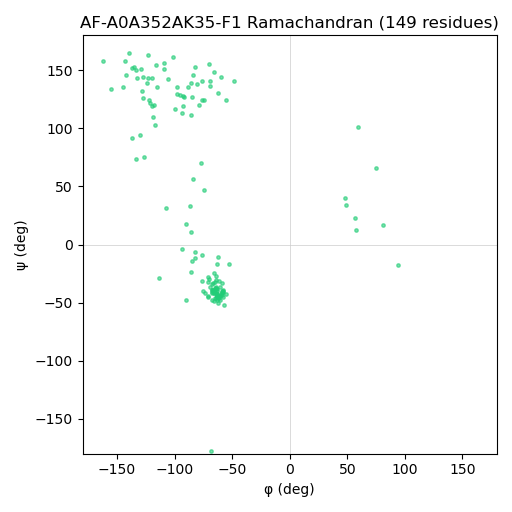ATOM 728 N N . SER A 1 91 ? -1.614 8.822 -17.817 1.00 44.06 91 SER A N 1
ATOM 729 C CA . SER A 1 91 ? -0.635 9.616 -18.553 1.00 44.06 91 SER A CA 1
ATOM 730 C C . SER A 1 91 ? 0.297 10.210 -17.497 1.00 44.06 91 SER A C 1
ATOM 732 O O . SER A 1 91 ? -0.081 11.147 -16.800 1.00 44.06 91 SER A O 1
ATOM 734 N N . ALA A 1 92 ? 1.492 9.628 -17.373 1.00 46.66 92 ALA A N 1
ATOM 735 C CA . ALA A 1 92 ? 2.607 10.067 -16.525 1.00 46.66 92 ALA A CA 1
ATOM 736 C C . ALA A 1 92 ? 2.501 9.829 -15.001 1.00 46.66 92 ALA A C 1
ATOM 738 O O . ALA A 1 92 ? 2.561 10.766 -14.212 1.00 46.66 92 ALA A O 1
ATOM 739 N N . ILE A 1 93 ? 2.493 8.565 -14.561 1.00 46.09 93 ILE A N 1
ATOM 740 C CA . ILE A 1 93 ? 3.213 8.185 -13.330 1.00 46.09 93 ILE A CA 1
ATOM 741 C C . ILE A 1 93 ? 3.935 6.870 -13.607 1.00 46.09 93 ILE A C 1
ATOM 743 O O . ILE A 1 93 ? 3.387 5.783 -13.424 1.00 46.09 93 ILE A O 1
ATOM 747 N N . GLN A 1 94 ? 5.180 6.974 -14.063 1.00 51.38 94 GLN A N 1
ATOM 748 C CA . GLN A 1 94 ? 6.094 5.844 -14.024 1.00 51.38 94 GLN A CA 1
ATOM 749 C C . GLN A 1 94 ? 6.277 5.376 -12.571 1.00 51.38 94 GLN A C 1
ATOM 751 O O . GLN A 1 94 ? 6.267 6.209 -11.653 1.00 51.38 94 GLN A O 1
ATOM 756 N N . PRO A 1 95 ? 6.426 4.064 -12.311 1.00 50.75 95 PRO A N 1
ATOM 757 C CA . PRO A 1 95 ? 6.611 3.570 -10.957 1.00 50.75 95 PRO A CA 1
ATOM 758 C C . PRO A 1 95 ? 7.808 4.283 -10.322 1.00 50.75 95 PRO A C 1
ATOM 760 O O . PRO A 1 95 ? 8.909 4.255 -10.855 1.00 50.75 95 PRO A O 1
ATOM 763 N N . ARG A 1 96 ? 7.610 4.916 -9.160 1.00 50.53 96 ARG A N 1
ATOM 764 C CA . ARG A 1 96 ? 8.619 5.714 -8.429 1.00 50.53 96 ARG A CA 1
ATOM 765 C C . ARG A 1 96 ? 9.955 4.981 -8.174 1.00 50.53 96 ARG A C 1
ATOM 767 O O . ARG A 1 96 ? 10.952 5.633 -7.877 1.00 50.53 96 ARG A O 1
ATOM 774 N N . ASP A 1 97 ? 9.995 3.654 -8.304 1.00 53.25 97 ASP A N 1
ATOM 775 C CA . ASP A 1 97 ? 11.234 2.865 -8.275 1.00 53.25 97 ASP A CA 1
ATOM 776 C C . ASP A 1 97 ? 12.107 3.050 -9.539 1.00 53.25 97 ASP A C 1
ATOM 778 O O . ASP A 1 97 ? 13.334 2.971 -9.434 1.00 53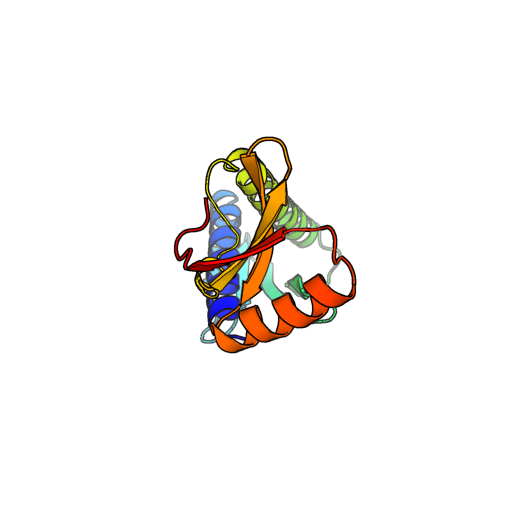.25 97 ASP A O 1
ATOM 782 N N . GLU A 1 98 ? 11.524 3.366 -10.701 1.00 51.91 98 GLU A N 1
ATOM 783 C CA . GLU A 1 98 ? 12.240 3.673 -11.952 1.00 51.91 98 GLU A CA 1
ATOM 784 C C . GLU A 1 98 ? 13.025 4.986 -11.871 1.00 51.91 98 GLU A C 1
ATOM 786 O O . GLU A 1 98 ? 14.156 5.048 -12.349 1.00 51.91 98 GLU A O 1
ATOM 791 N N . LEU A 1 99 ? 12.505 5.979 -11.140 1.00 57.59 99 LEU A N 1
ATOM 792 C CA . LEU A 1 99 ? 13.180 7.263 -10.883 1.00 57.59 99 LEU A CA 1
ATOM 793 C C . LEU A 1 99 ? 14.486 7.114 -10.087 1.00 57.59 99 LEU A C 1
ATOM 795 O O . LEU A 1 99 ? 15.303 8.028 -10.034 1.00 57.59 99 LEU A O 1
ATOM 799 N N . THR A 1 100 ? 14.693 5.967 -9.434 1.00 73.19 100 THR A N 1
ATOM 800 C CA . THR A 1 100 ? 15.928 5.694 -8.686 1.00 73.19 100 THR A CA 1
ATOM 801 C C . THR A 1 100 ? 16.977 4.952 -9.515 1.00 73.19 100 THR A C 1
ATOM 803 O O . THR A 1 100 ? 18.092 4.739 -9.046 1.00 73.19 100 THR A O 1
ATOM 806 N N . ARG A 1 101 ? 16.643 4.569 -10.754 1.00 84.75 101 ARG A N 1
ATOM 807 C CA . ARG A 1 101 ? 17.465 3.743 -11.641 1.00 84.75 101 ARG A CA 1
ATOM 808 C C . ARG A 1 101 ? 17.654 4.442 -12.989 1.00 84.75 101 ARG A C 1
ATOM 810 O O . ARG A 1 101 ? 17.028 4.054 -13.976 1.00 84.75 101 ARG A O 1
ATOM 817 N N . PRO A 1 102 ? 18.506 5.478 -13.042 1.00 89.94 102 PRO A N 1
ATOM 818 C CA . PRO A 1 102 ? 18.584 6.347 -14.207 1.00 89.94 102 PRO A CA 1
ATOM 819 C C . PRO A 1 102 ? 19.333 5.708 -15.382 1.00 89.94 102 PRO A C 1
ATOM 821 O O . PRO A 1 102 ? 19.354 6.272 -16.467 1.00 89.94 102 PRO A O 1
ATOM 824 N N . TRP A 1 103 ? 19.975 4.551 -15.200 1.00 92.69 103 TRP A N 1
ATOM 825 C CA . TRP A 1 103 ? 20.689 3.868 -16.277 1.00 92.69 103 TRP A CA 1
ATOM 826 C C . TRP A 1 103 ? 19.786 2.847 -16.950 1.00 92.69 103 TRP A C 1
ATOM 828 O O . TRP A 1 103 ? 19.416 1.845 -16.343 1.00 92.69 103 TRP A O 1
ATOM 838 N N . VAL A 1 104 ? 19.447 3.084 -18.210 1.00 92.62 104 VAL A N 1
ATOM 839 C CA . VAL A 1 104 ? 18.452 2.313 -18.953 1.00 92.62 104 VAL A CA 1
ATOM 840 C C . VAL A 1 104 ? 19.112 1.578 -20.102 1.00 92.62 104 VAL A C 1
ATOM 842 O O . VAL A 1 104 ? 19.905 2.156 -20.836 1.00 92.62 104 VAL A O 1
ATOM 845 N N . ILE A 1 105 ? 18.765 0.307 -20.279 1.00 93.69 105 ILE A N 1
ATOM 846 C CA . ILE A 1 105 ? 19.064 -0.423 -21.508 1.00 93.69 105 ILE A CA 1
ATOM 847 C C . ILE A 1 105 ? 17.861 -0.283 -22.432 1.00 93.69 105 ILE A C 1
ATOM 849 O O . ILE A 1 105 ? 16.772 -0.749 -22.094 1.00 93.69 105 ILE A O 1
ATOM 853 N N . VAL A 1 106 ? 18.062 0.309 -23.603 1.00 93.69 106 VAL A N 1
ATOM 854 C CA . VAL A 1 106 ? 17.063 0.359 -24.675 1.00 93.69 106 VAL A CA 1
ATOM 855 C C . VAL A 1 106 ? 17.445 -0.611 -25.783 1.00 93.69 106 VAL A C 1
ATOM 857 O O . VAL A 1 106 ? 18.625 -0.767 -26.097 1.00 93.69 106 VAL A O 1
ATOM 860 N N . ARG A 1 107 ? 16.448 -1.270 -26.374 1.00 92.19 107 ARG A N 1
ATOM 861 C CA . ARG A 1 107 ? 16.622 -2.032 -27.613 1.00 92.19 107 ARG A CA 1
ATOM 862 C C . ARG A 1 107 ? 16.174 -1.180 -28.789 1.00 92.19 107 ARG A C 1
ATOM 864 O O . ARG A 1 107 ? 15.060 -0.658 -28.760 1.00 92.19 107 ARG A O 1
ATOM 871 N N . LEU A 1 108 ? 17.017 -1.086 -29.810 1.00 90.00 108 LEU A N 1
ATOM 872 C CA . LEU A 1 108 ? 16.706 -0.405 -31.062 1.00 90.00 108 LEU A CA 1
ATOM 873 C C . LEU A 1 108 ? 16.035 -1.388 -32.030 1.00 90.00 108 LEU A C 1
ATOM 875 O O . LEU A 1 108 ? 16.436 -2.550 -32.145 1.00 90.00 108 LEU A O 1
ATOM 879 N N . LEU A 1 109 ? 14.974 -0.930 -32.689 1.00 87.62 109 LEU A N 1
ATOM 880 C CA . LEU A 1 109 ? 14.259 -1.650 -33.737 1.00 87.62 109 LEU A CA 1
ATOM 881 C C . LEU A 1 109 ? 14.536 -0.989 -35.092 1.00 87.62 109 LEU A C 1
ATOM 883 O O . LEU A 1 109 ? 14.855 0.196 -35.172 1.00 87.62 109 LEU A O 1
ATOM 887 N N . SER A 1 110 ? 14.384 -1.760 -36.168 1.00 80.75 110 SER A N 1
ATOM 888 C CA . SER A 1 110 ? 14.719 -1.356 -37.542 1.00 80.75 110 SER A CA 1
ATOM 889 C C . SER A 1 110 ? 13.909 -0.171 -38.086 1.00 80.75 110 SER A C 1
ATOM 891 O O . SER A 1 110 ? 14.246 0.367 -39.132 1.00 80.75 110 SER A O 1
ATOM 893 N N . ASP A 1 111 ? 12.847 0.245 -37.400 1.00 83.38 111 ASP A N 1
ATOM 894 C CA . ASP A 1 111 ? 11.975 1.358 -37.781 1.00 83.38 111 ASP A CA 1
ATOM 895 C C . ASP A 1 111 ? 12.158 2.593 -36.893 1.00 83.38 111 ASP A C 1
ATOM 897 O O . ASP A 1 111 ? 11.209 3.333 -36.635 1.00 83.38 111 ASP A O 1
ATOM 901 N N . ALA A 1 112 ? 13.383 2.794 -36.395 1.00 78.69 112 ALA A N 1
ATOM 902 C CA . ALA A 1 112 ? 13.748 3.881 -35.486 1.00 78.69 112 ALA A CA 1
ATOM 903 C C . ALA A 1 112 ? 12.923 3.914 -34.183 1.00 78.69 112 ALA A C 1
ATOM 905 O O . ALA A 1 112 ? 12.982 4.883 -33.424 1.00 78.69 112 ALA A O 1
ATOM 906 N N . ARG A 1 113 ? 12.174 2.845 -33.884 1.00 83.94 113 ARG A N 1
ATOM 907 C CA . ARG A 1 113 ? 11.533 2.663 -32.586 1.00 83.94 113 ARG A CA 1
ATOM 908 C C . ARG A 1 113 ? 12.528 2.087 -31.597 1.00 83.94 113 ARG A C 1
ATOM 910 O O . ARG A 1 113 ? 13.446 1.345 -31.943 1.00 83.94 113 ARG A O 1
ATOM 917 N N . ARG A 1 114 ? 12.293 2.391 -30.329 1.00 86.62 114 ARG A N 1
ATOM 918 C CA . ARG A 1 114 ? 13.030 1.820 -29.208 1.00 86.62 114 ARG A CA 1
ATOM 919 C C . ARG A 1 114 ? 12.065 1.420 -28.110 1.00 86.62 114 ARG A C 1
ATOM 921 O O . ARG A 1 114 ? 11.007 2.029 -27.974 1.00 86.62 114 ARG A O 1
ATOM 928 N N . TYR A 1 115 ? 12.444 0.428 -27.317 1.00 85.62 115 TYR A N 1
ATOM 929 C CA . TYR A 1 115 ? 11.754 0.143 -26.064 1.00 85.62 115 TYR A CA 1
ATOM 930 C C . TYR A 1 115 ? 12.749 -0.148 -24.943 1.00 85.62 115 TYR A C 1
ATOM 932 O O . TYR A 1 115 ? 13.863 -0.627 -25.181 1.00 85.62 115 TYR A O 1
ATOM 940 N N . THR A 1 116 ? 12.333 0.157 -23.717 1.00 89.00 116 THR A N 1
ATOM 941 C CA . THR A 1 116 ? 13.121 -0.076 -22.507 1.00 89.00 116 THR A CA 1
ATOM 942 C C . THR A 1 116 ? 13.127 -1.557 -22.156 1.00 89.00 116 THR A C 1
ATOM 944 O O . THR A 1 116 ? 12.080 -2.178 -21.995 1.00 89.00 116 THR A O 1
ATOM 947 N N . VAL A 1 117 ? 14.324 -2.124 -22.027 1.00 88.62 117 VAL A N 1
ATOM 948 C CA . VAL A 1 117 ? 14.540 -3.523 -21.641 1.00 88.62 117 VAL A CA 1
ATOM 949 C C . VAL A 1 117 ? 14.653 -3.649 -20.125 1.00 88.62 117 VAL A C 1
ATOM 951 O O . VAL A 1 117 ? 14.034 -4.526 -19.532 1.00 88.62 117 VAL A O 1
ATOM 954 N N . ALA A 1 118 ? 15.464 -2.791 -19.497 1.00 88.12 118 ALA A N 1
ATOM 955 C CA . ALA A 1 118 ? 15.725 -2.820 -18.058 1.00 88.12 118 ALA A CA 1
ATOM 956 C C . ALA A 1 118 ? 16.330 -1.495 -17.559 1.00 88.12 118 ALA A C 1
ATOM 958 O O . ALA A 1 118 ? 16.963 -0.774 -18.332 1.00 88.12 118 ALA A O 1
ATOM 959 N N . ARG A 1 119 ? 16.188 -1.212 -16.254 1.00 88.81 119 ARG A N 1
ATOM 960 C CA . ARG A 1 119 ? 16.768 -0.039 -15.570 1.00 88.81 119 ARG A CA 1
ATOM 961 C C . ARG A 1 119 ? 17.663 -0.441 -14.391 1.00 88.81 119 ARG A C 1
ATOM 963 O O . ARG A 1 119 ? 17.340 -1.369 -13.640 1.00 88.81 119 ARG A O 1
ATOM 970 N N . PHE A 1 120 ? 18.748 0.303 -14.182 1.00 87.19 120 PHE A N 1
ATOM 971 C CA . PHE A 1 120 ? 19.812 0.036 -13.211 1.00 87.19 120 PHE A CA 1
ATOM 972 C C . PHE A 1 120 ? 20.186 1.280 -12.396 1.00 87.19 120 PHE A C 1
ATOM 974 O O . PHE A 1 120 ? 20.089 2.416 -12.860 1.00 87.19 120 PHE A O 1
ATOM 981 N N . TYR A 1 121 ? 20.640 1.048 -11.161 1.00 85.50 121 TYR A N 1
ATOM 982 C CA . TYR A 1 121 ? 21.114 2.105 -10.263 1.00 85.50 121 TYR A CA 1
ATOM 983 C C . TYR A 1 121 ? 22.450 2.694 -10.711 1.00 85.50 121 TYR A C 1
ATOM 985 O O . TYR A 1 121 ? 22.633 3.908 -10.691 1.00 85.50 121 TYR A O 1
ATOM 993 N N . ASN A 1 122 ? 23.388 1.836 -11.108 1.00 86.44 122 ASN A N 1
ATOM 994 C CA . ASN A 1 122 ? 24.711 2.240 -11.554 1.00 86.44 122 ASN A CA 1
ATOM 995 C C . ASN A 1 122 ? 24.916 1.866 -13.029 1.00 86.44 122 ASN A C 1
ATOM 997 O O . ASN A 1 122 ? 24.293 0.947 -13.563 1.00 86.44 122 ASN A O 1
ATOM 1001 N N . ARG A 1 123 ? 25.808 2.609 -13.686 1.00 91.88 123 ARG A N 1
ATOM 1002 C CA . ARG A 1 123 ? 26.125 2.439 -15.107 1.00 91.88 123 ARG A CA 1
ATOM 1003 C C . ARG A 1 123 ? 26.777 1.088 -15.409 1.00 91.88 123 ARG A C 1
ATOM 1005 O O . ARG A 1 123 ? 26.610 0.554 -16.503 1.00 91.88 123 ARG A O 1
ATOM 1012 N N . GLN A 1 124 ? 27.553 0.569 -14.460 1.00 91.00 124 GLN A N 1
ATOM 1013 C CA . GLN A 1 124 ? 28.360 -0.632 -14.644 1.00 91.00 124 GLN A CA 1
ATOM 1014 C C . GLN A 1 124 ? 27.472 -1.870 -14.803 1.00 91.00 124 GLN A C 1
ATOM 1016 O O . GLN A 1 124 ? 27.609 -2.585 -15.794 1.00 91.00 124 GLN A O 1
ATOM 1021 N N . ASP A 1 125 ? 26.486 -2.040 -13.923 1.00 91.81 125 ASP A N 1
ATOM 1022 C CA . ASP A 1 125 ? 25.505 -3.125 -13.984 1.00 91.81 125 ASP A CA 1
ATOM 1023 C C . ASP A 1 125 ? 24.737 -3.110 -15.313 1.00 91.81 125 ASP A C 1
ATOM 1025 O O . ASP A 1 125 ? 24.517 -4.161 -15.916 1.00 91.81 125 ASP A O 1
ATOM 1029 N N . ALA A 1 126 ? 24.378 -1.922 -15.818 1.00 94.06 126 ALA A N 1
ATOM 1030 C CA . ALA A 1 126 ? 23.724 -1.784 -17.120 1.00 94.06 126 ALA A CA 1
ATOM 1031 C C . ALA A 1 126 ? 24.629 -2.255 -18.272 1.00 94.06 126 ALA A C 1
ATOM 1033 O O . ALA A 1 126 ? 24.178 -2.957 -19.179 1.00 94.06 126 ALA A O 1
ATOM 1034 N N . HIS A 1 127 ? 25.920 -1.911 -18.247 1.00 95.62 127 HIS A N 1
ATOM 1035 C CA . HIS A 1 127 ? 26.869 -2.382 -19.258 1.00 95.62 127 HIS A CA 1
ATOM 1036 C C . HIS A 1 127 ? 27.121 -3.889 -19.174 1.00 95.62 127 HIS A C 1
ATOM 1038 O O . HIS A 1 127 ? 27.170 -4.552 -20.214 1.00 95.62 127 HIS A O 1
ATOM 1044 N N . ASP A 1 128 ? 27.252 -4.440 -17.971 1.00 93.81 128 ASP A N 1
ATOM 1045 C CA . ASP A 1 128 ? 27.457 -5.875 -17.782 1.00 93.81 128 ASP A CA 1
ATOM 1046 C C . ASP A 1 128 ? 26.229 -6.673 -18.221 1.00 93.81 128 ASP A C 1
ATOM 1048 O O . ASP A 1 128 ? 26.360 -7.675 -18.928 1.00 93.81 128 ASP A O 1
ATOM 1052 N N . HIS A 1 129 ? 25.026 -6.172 -17.940 1.00 93.88 129 HIS A N 1
ATOM 1053 C CA . HIS A 1 129 ? 23.798 -6.780 -18.433 1.00 93.88 129 HIS A CA 1
ATOM 1054 C C . HIS A 1 129 ? 23.655 -6.654 -19.959 1.00 93.88 129 HIS A C 1
ATOM 1056 O O . HIS A 1 129 ? 23.312 -7.633 -20.624 1.00 93.88 129 HIS A O 1
ATOM 1062 N N . LYS A 1 130 ? 24.007 -5.501 -20.553 1.00 95.06 130 LYS A N 1
ATOM 1063 C CA . LYS A 1 130 ? 24.068 -5.343 -22.018 1.00 95.06 130 LYS A CA 1
ATOM 1064 C C . LYS A 1 130 ? 24.987 -6.390 -22.654 1.00 95.06 130 LYS A C 1
ATOM 1066 O O . LYS A 1 130 ? 24.612 -6.973 -23.665 1.00 95.06 130 LYS A O 1
ATOM 1071 N N . ARG A 1 131 ? 26.163 -6.671 -22.074 1.00 94.12 131 ARG A N 1
ATOM 1072 C CA . ARG A 1 131 ? 27.081 -7.708 -22.595 1.00 94.12 131 ARG A CA 1
ATOM 1073 C C . ARG A 1 131 ? 26.422 -9.085 -22.638 1.00 94.12 131 ARG A C 1
ATOM 1075 O O . ARG A 1 131 ? 26.635 -9.821 -23.598 1.00 94.12 131 ARG A O 1
ATOM 1082 N N . VAL A 1 132 ? 25.628 -9.433 -21.625 1.00 94.62 132 VAL A N 1
ATOM 1083 C CA . VAL A 1 132 ? 24.862 -10.689 -21.608 1.00 94.62 132 VAL A CA 1
ATOM 1084 C C . VAL A 1 132 ? 23.803 -10.683 -22.711 1.00 94.62 132 VAL A C 1
ATOM 1086 O O . VAL A 1 132 ? 23.751 -11.624 -23.500 1.00 94.62 132 VAL A O 1
ATOM 1089 N N . LEU A 1 133 ? 23.022 -9.607 -22.834 1.00 92.50 133 LEU A N 1
ATOM 1090 C CA . LEU A 1 133 ? 21.997 -9.477 -23.876 1.00 92.50 133 LEU A CA 1
ATOM 1091 C C . LEU A 1 133 ? 22.583 -9.582 -25.288 1.00 92.50 133 LEU A C 1
ATOM 1093 O O . LEU A 1 133 ? 22.048 -10.317 -26.111 1.00 92.50 133 LEU A O 1
ATOM 1097 N N . SER A 1 134 ? 23.715 -8.927 -25.553 1.00 91.94 134 SER A N 1
ATOM 1098 C CA . SER A 1 134 ? 24.402 -9.000 -26.848 1.00 91.94 134 SER A CA 1
ATOM 1099 C C . SER A 1 134 ? 24.928 -10.401 -27.176 1.00 91.94 134 SER A C 1
ATOM 1101 O O . SER A 1 134 ? 25.033 -10.744 -28.348 1.00 91.94 134 SER A O 1
ATOM 1103 N N . ARG A 1 135 ? 25.242 -11.234 -26.174 1.00 93.31 135 ARG A N 1
ATOM 1104 C CA . ARG A 1 135 ? 25.619 -12.642 -26.399 1.00 93.31 135 ARG A CA 1
ATOM 1105 C C . ARG A 1 135 ? 24.413 -13.512 -26.744 1.00 93.31 135 ARG A C 1
ATOM 1107 O O . ARG A 1 135 ? 24.523 -14.376 -27.604 1.00 93.31 135 ARG A O 1
ATOM 1114 N N . PHE A 1 136 ? 23.282 -13.289 -26.078 1.00 92.44 136 PHE A N 1
ATOM 1115 C CA . PHE A 1 136 ? 22.049 -14.047 -26.316 1.00 92.44 136 PHE A CA 1
ATOM 1116 C C . PHE A 1 136 ? 21.322 -13.623 -27.598 1.00 92.44 136 PHE A C 1
ATOM 1118 O O . PHE A 1 136 ? 20.669 -14.444 -28.23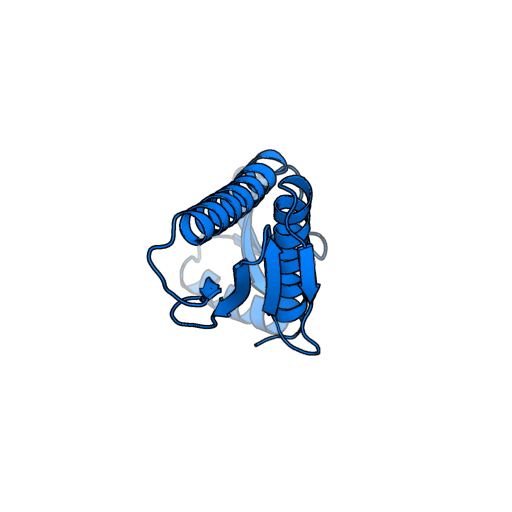4 1.00 92.44 136 PHE A O 1
ATOM 1125 N N . MET A 1 137 ? 21.423 -12.349 -27.976 1.00 90.44 137 MET A N 1
ATOM 1126 C CA . MET A 1 137 ? 20.750 -11.764 -29.135 1.00 90.44 137 MET A CA 1
ATOM 1127 C C . MET A 1 137 ? 21.734 -10.908 -29.944 1.00 90.44 137 MET A C 1
ATOM 1129 O O . MET A 1 137 ? 21.643 -9.681 -29.920 1.00 90.44 137 MET A O 1
ATOM 1133 N N . PRO A 1 138 ? 22.670 -11.527 -30.683 1.00 89.06 138 PRO A N 1
ATOM 1134 C CA . PRO A 1 138 ? 23.710 -10.797 -31.412 1.00 89.06 138 PRO A CA 1
ATOM 1135 C C . PRO A 1 138 ? 23.164 -9.926 -32.551 1.00 89.06 138 PRO A C 1
ATOM 1137 O O . PRO A 1 138 ? 23.795 -8.943 -32.919 1.00 89.06 138 PRO A O 1
ATOM 1140 N N . ALA A 1 139 ? 21.985 -10.258 -33.088 1.00 90.62 139 ALA A N 1
ATOM 1141 C CA . ALA A 1 139 ? 21.307 -9.468 -34.118 1.00 90.62 139 ALA A CA 1
ATOM 1142 C C . ALA A 1 139 ? 20.495 -8.282 -33.558 1.00 90.62 139 ALA A C 1
ATOM 1144 O O . ALA A 1 139 ? 19.929 -7.514 -34.329 1.00 90.62 139 ALA A O 1
ATOM 1145 N N . ALA A 1 140 ? 20.372 -8.155 -32.232 1.00 90.62 140 ALA A N 1
ATOM 1146 C CA . ALA A 1 140 ? 19.652 -7.056 -31.602 1.00 90.62 140 ALA A CA 1
ATOM 1147 C C . ALA A 1 140 ? 20.623 -5.963 -31.144 1.00 90.62 140 ALA A C 1
ATOM 1149 O O . ALA A 1 140 ? 21.639 -6.233 -30.502 1.00 90.62 140 ALA A O 1
ATOM 1150 N N . GLU A 1 141 ? 20.265 -4.714 -31.422 1.00 92.62 141 GLU A N 1
ATOM 1151 C CA . GLU A 1 141 ? 21.038 -3.555 -30.999 1.00 92.62 141 GLU A CA 1
ATOM 1152 C C . GLU A 1 141 ? 20.539 -3.042 -29.649 1.00 92.62 141 GLU A C 1
ATOM 1154 O O . GLU A 1 141 ? 19.350 -2.773 -29.461 1.00 92.62 141 GLU A O 1
ATOM 1159 N N . PHE A 1 142 ? 21.466 -2.911 -28.700 1.00 94.19 142 PHE A N 1
ATOM 1160 C CA . PHE A 1 142 ? 21.188 -2.418 -27.355 1.00 94.19 142 PHE A CA 1
ATOM 1161 C C . PHE A 1 142 ? 22.067 -1.218 -27.024 1.00 94.19 142 PHE A C 1
ATOM 1163 O O . PHE A 1 142 ? 23.283 -1.238 -27.251 1.00 94.19 142 PHE A O 1
ATOM 1170 N N . GLU A 1 143 ? 21.485 -0.217 -26.378 1.00 93.75 143 GLU A N 1
ATOM 1171 C CA . GLU A 1 143 ? 22.183 0.984 -25.933 1.00 93.75 143 GLU A CA 1
ATOM 1172 C C . GLU A 1 143 ? 21.930 1.243 -24.448 1.00 93.75 143 GLU A C 1
ATOM 1174 O O . GLU A 1 143 ? 20.850 0.959 -23.938 1.00 93.75 143 GLU A O 1
ATOM 1179 N N . VAL A 1 144 ? 22.953 1.742 -23.748 1.00 94.56 144 VAL A N 1
ATOM 1180 C CA . VAL A 1 144 ? 22.833 2.182 -22.353 1.00 94.56 144 VAL A CA 1
ATOM 1181 C C . VAL A 1 144 ? 22.687 3.696 -22.362 1.00 94.56 144 VAL A C 1
ATOM 1183 O O . VAL A 1 144 ? 23.615 4.392 -22.768 1.00 94.56 144 VAL A O 1
ATOM 1186 N N . VAL A 1 145 ? 21.548 4.192 -21.895 1.00 92.25 145 VAL A N 1
ATOM 1187 C CA . VAL A 1 145 ? 21.189 5.612 -21.883 1.00 92.25 145 VAL A CA 1
ATOM 1188 C C . VAL A 1 145 ? 20.968 6.061 -20.443 1.00 92.25 145 VAL A C 1
ATOM 1190 O O . VAL A 1 145 ? 20.463 5.303 -19.615 1.00 92.25 145 VAL A O 1
ATOM 1193 N N . PHE A 1 146 ? 21.368 7.291 -20.132 1.00 89.75 146 PHE A N 1
ATOM 1194 C CA . PHE A 1 146 ? 20.981 7.934 -18.884 1.00 89.75 146 PHE A CA 1
ATOM 1195 C C . PHE A 1 146 ? 19.620 8.609 -19.078 1.00 89.75 146 PHE A C 1
ATOM 1197 O O . PHE A 1 146 ? 19.517 9.581 -19.821 1.00 89.75 146 PHE A O 1
ATOM 1204 N N . ASP A 1 147 ? 18.589 8.080 -18.429 1.00 85.44 147 ASP A N 1
ATOM 1205 C CA . ASP A 1 147 ? 17.221 8.587 -18.460 1.00 85.44 147 ASP A CA 1
ATOM 1206 C C . ASP A 1 147 ? 16.685 8.718 -17.018 1.00 85.44 147 ASP A C 1
ATOM 1208 O O . ASP A 1 147 ? 16.220 7.732 -16.427 1.00 85.44 147 ASP A O 1
ATOM 1212 N N . PRO A 1 148 ? 16.801 9.922 -16.428 1.00 72.81 148 PRO A N 1
ATOM 1213 C CA . PRO A 1 148 ? 16.442 10.184 -15.037 1.00 72.81 148 PRO A CA 1
ATOM 1214 C C . PRO A 1 148 ? 14.945 10.429 -14.813 1.00 72.81 148 PRO A C 1
ATOM 1216 O O . PRO A 1 148 ? 14.521 10.461 -13.658 1.00 72.81 148 PRO A O 1
ATOM 1219 N N . TRP A 1 149 ? 14.159 10.623 -15.874 1.00 63.66 149 TRP A N 1
ATOM 1220 C CA . TRP A 1 149 ? 12.758 11.033 -15.751 1.00 63.66 149 TRP A CA 1
ATOM 1221 C C . TRP A 1 149 ? 11.795 9.976 -16.225 1.00 63.66 149 TRP A C 1
ATOM 1223 O O . TRP A 1 149 ? 10.722 9.890 -15.641 1.00 63.66 149 TRP A O 1
ATOM 1233 N N . GLY A 1 150 ? 12.221 9.152 -17.181 1.00 59.47 150 GLY A N 1
ATOM 1234 C CA . GLY A 1 150 ? 11.406 8.097 -17.714 1.00 59.47 150 GLY A CA 1
ATOM 1235 C C . GLY A 1 150 ? 10.124 8.654 -18.331 1.00 59.47 150 GLY A C 1
ATOM 1236 O O . GLY A 1 150 ? 9.145 8.973 -17.655 1.00 59.47 150 GLY A O 1
ATOM 1237 N N . ASP A 1 151 ? 10.143 8.740 -19.654 1.00 51.28 151 ASP A N 1
ATOM 1238 C CA . ASP A 1 151 ? 8.947 8.994 -20.458 1.00 51.28 151 ASP A CA 1
ATOM 1239 C C . ASP A 1 151 ? 8.211 7.682 -20.753 1.00 51.28 151 ASP A C 1
ATOM 1241 O O . ASP A 1 151 ? 8.883 6.685 -21.118 1.00 51.28 151 ASP A O 1
#